Protein 2QNL (pdb70)

Radius of gyration: 16.72 Å; Cα contacts (8 Å, |Δi|>4): 164; chains: 1; bounding box: 54×34×33 Å

Nearest PDB structures (foldseek):
  2qnl-assembly1_A-2  TM=1.006E+00  e=3.192E-22  Cytophaga hutchinsonii ATCC 33406
  8f5v-assembly1_B  TM=6.541E-01  e=8.664E-04  Mycobacterium tuberculosis
  8fx9-assembly1_A-2  TM=6.198E-01  e=3.910E-03  Mycobacterium tuberculosis
  3cex-assembly1_A  TM=6.218E-01  e=7.144E-03  Enterococcus faecalis V583
  6qki-assembly1_C  TM=6.382E-01  e=3.390E-02  Chloracidobacterium thermophilum B

Foldseek 3Di:
DLVVLVVVLVVLVVLLVVLLVLLLVLLVPADLVLQQDALDVPHAGNLLVLLQLLQLLLPCQQLPNDHRPCPVSCVQRPVDDRVRPDDDDDSVVSSVSSVVSVVSVVVSSVPDRSVSQQAATPPDDPVVCVVPSVNGNSVVSNVSSVCCVVSVSSVSSPD

Structure (mmCIF, N/CA/C/O backbone):
data_2QNL
#
_entry.id   2QNL
#
_cell.length_a   64.800
_cell.length_b   64.800
_cell.length_c   148.870
_cell.angle_alpha   90.000
_cell.angle_beta   90.000
_cell.angle_gamma   120.000
#
_symmetry.space_group_name_H-M   'P 61 2 2'
#
loop_
_entity.id
_entity.type
_entity.pdbx_description
1 polymer 'Uncharacterized protein'
2 non-polymer 'CHLORIDE ION'
3 non-polymer 'SULFATE ION'
4 non-polymer GLYCEROL
5 water water
#
loop_
_atom_site.group_PDB
_atom_site.id
_atom_site.type_symbol
_atom_site.label_atom_id
_atom_site.label_alt_id
_atom_site.label_comp_id
_atom_site.label_asym_id
_atom_site.label_entity_id
_atom_site.label_seq_id
_atom_site.pdbx_PDB_ins_code
_atom_site.Cartn_x
_atom_site.Cartn_y
_atom_site.Cartn_z
_atom_site.occupancy
_atom_site.B_iso_or_equiv
_atom_site.auth_seq_id
_atom_site.auth_comp_id
_atom_site.auth_asym_id
_atom_site.auth_atom_id
_atom_site.pdbx_PDB_model_num
ATOM 1 N N . GLY A 1 1 ? 49.899 27.197 5.434 1.00 30.08 0 GLY A N 1
ATOM 2 C CA . GLY A 1 1 ? 50.103 26.828 6.855 1.00 30.36 0 GLY A CA 1
ATOM 3 C C . GLY A 1 1 ? 48.862 27.000 7.706 1.00 29.69 0 GLY A C 1
ATOM 4 O O . GLY A 1 1 ? 47.846 26.388 7.486 1.00 28.69 0 GLY A O 1
ATOM 13 N N . HIS A 1 3 ? 46.660 29.605 8.366 1.00 25.13 2 HIS A N 1
ATOM 14 C CA . HIS A 1 3 ? 45.538 30.273 7.753 1.00 26.29 2 HIS A CA 1
ATOM 15 C C . HIS A 1 3 ? 44.849 29.298 6.794 1.00 21.29 2 HIS A C 1
ATOM 16 O O . HIS A 1 3 ? 43.624 29.165 6.750 1.00 19.95 2 HIS A O 1
ATOM 23 N N . THR A 1 4 ? 45.668 28.585 6.037 1.00 18.15 3 THR A N 1
ATOM 24 C CA . THR A 1 4 ? 45.182 27.552 5.152 1.00 14.85 3 THR A CA 1
ATOM 25 C C . THR A 1 4 ? 44.502 26.423 5.942 1.00 15.15 3 THR A C 1
ATOM 26 O O . THR A 1 4 ? 43.418 25.954 5.562 1.00 14.30 3 THR A O 1
ATOM 30 N N . GLN A 1 5 ? 45.077 26.023 7.081 1.00 18.82 4 GLN A N 1
ATOM 31 C CA . GLN A 1 5 ? 44.497 24.929 7.870 1.00 16.23 4 GLN A CA 1
ATOM 32 C C . GLN A 1 5 ? 43.114 25.313 8.446 1.00 16.12 4 GLN A C 1
ATOM 33 O O . GLN A 1 5 ? 42.196 24.532 8.434 1.00 16.63 4 GLN A O 1
ATOM 39 N N . GLU A 1 6 ? 43.004 26.549 8.877 1.00 18.66 5 GLU A N 1
ATOM 40 C CA . GLU A 1 6 ? 41.781 27.075 9.397 1.00 19.43 5 GLU A CA 1
ATOM 41 C C . GLU A 1 6 ? 40.687 27.001 8.294 1.00 15.36 5 GLU A C 1
ATOM 42 O O . GLU A 1 6 ? 39.539 26.571 8.539 1.00 17.16 5 GLU A O 1
ATOM 48 N N . ALA A 1 7 ? 41.045 27.379 7.051 1.00 15.04 6 ALA A N 1
ATOM 49 C CA . ALA A 1 7 ? 40.163 27.327 5.884 1.00 12.77 6 ALA A CA 1
ATOM 50 C C . ALA A 1 7 ? 39.745 25.861 5.586 1.00 11.49 6 ALA A C 1
ATOM 51 O O . ALA A 1 7 ? 38.557 25.603 5.221 1.00 12.13 6 ALA A O 1
ATOM 53 N N . LEU A 1 8 ? 40.634 24.901 5.738 1.00 12.88 7 LEU A N 1
ATOM 54 C CA . LEU A 1 8 ? 40.322 23.497 5.509 1.00 12.47 7 LEU A CA 1
ATOM 55 C C . LEU A 1 8 ? 39.337 22.944 6.539 1.00 12.59 7 LEU A C 1
ATOM 56 O O . LEU A 1 8 ? 38.502 22.105 6.214 1.00 14.29 7 LEU A O 1
ATOM 61 N N A PHE A 1 9 ? 39.409 23.364 7.790 0.50 14.69 8 PHE A N 1
ATOM 62 N N B PHE A 1 9 ? 39.482 23.483 7.772 0.50 12.99 8 PHE A N 1
ATOM 63 C CA A PHE A 1 9 ? 38.450 22.788 8.741 0.50 14.84 8 PHE A CA 1
ATOM 64 C CA B PHE A 1 9 ? 38.602 23.151 8.916 0.50 13.37 8 PHE A CA 1
ATOM 65 C C A PHE A 1 9 ? 37.071 23.460 8.616 0.50 11.19 8 PHE A C 1
ATOM 66 C C B PHE A 1 9 ? 37.163 23.464 8.543 0.50 10.46 8 PHE A C 1
ATOM 67 O O A PHE A 1 9 ? 36.055 22.807 8.869 0.50 12.26 8 PHE A O 1
ATOM 68 O O B PHE A 1 9 ? 36.244 22.600 8.499 0.50 10.60 8 PHE A O 1
ATOM 83 N N . VAL A 1 10 ? 37.035 24.727 8.201 1.00 12.35 9 VAL A N 1
ATOM 84 C CA . VAL A 1 10 ? 35.750 25.354 7.836 1.00 11.31 9 VAL A CA 1
ATOM 85 C C . VAL A 1 10 ? 35.138 24.582 6.641 1.00 11.20 9 VAL A C 1
ATOM 86 O O . VAL A 1 10 ? 33.954 24.241 6.666 1.00 12.04 9 VAL A O 1
ATOM 90 N N A ARG A 1 11 ? 35.959 24.234 5.654 0.50 9.98 10 ARG A N 1
ATOM 91 N N B ARG A 1 11 ? 35.985 24.250 5.667 0.50 11.16 10 ARG A N 1
ATOM 92 C CA A ARG A 1 11 ? 35.466 23.468 4.515 0.50 10.30 10 ARG A CA 1
ATOM 93 C CA B ARG A 1 11 ? 35.570 23.514 4.474 0.50 11.74 10 ARG A CA 1
ATOM 94 C C A ARG A 1 11 ? 34.844 22.166 4.990 0.50 8.83 10 ARG A C 1
ATOM 95 C C B ARG A 1 11 ? 34.956 22.162 4.860 0.50 11.81 10 ARG A C 1
ATOM 96 O O A ARG A 1 11 ? 33.756 21.785 4.592 0.50 10.52 10 ARG A O 1
ATOM 97 O O B ARG A 1 11 ? 33.939 21.788 4.274 0.50 12.62 10 ARG A O 1
ATOM 112 N N . LEU A 1 12 ? 35.584 21.441 5.806 1.00 12.38 11 LEU A N 1
ATOM 113 C CA . LEU A 1 12 ? 35.035 20.171 6.303 1.00 14.90 11 LEU A CA 1
ATOM 114 C C . LEU A 1 12 ? 33.667 20.337 6.973 1.00 13.53 11 LEU A C 1
ATOM 115 O O . LEU A 1 12 ? 32.717 19.578 6.689 1.00 14.78 11 LEU A O 1
ATOM 120 N N . ALA A 1 13 ? 33.548 21.345 7.843 1.00 11.38 12 ALA A N 1
ATOM 121 C CA . ALA A 1 13 ? 32.310 21.545 8.605 1.00 11.21 12 ALA A CA 1
ATOM 122 C C . ALA A 1 13 ? 31.193 21.991 7.672 1.00 9.75 12 ALA A C 1
ATOM 123 O O . ALA A 1 13 ? 30.057 21.499 7.747 1.00 10.31 12 ALA A O 1
ATOM 125 N N . LEU A 1 14 ? 31.507 22.911 6.752 1.00 9.82 13 LEU A N 1
ATOM 126 C CA . LEU A 1 14 ? 30.504 23.390 5.811 1.00 10.13 13 LEU A CA 1
ATOM 127 C C . LEU A 1 14 ? 30.094 22.317 4.813 1.00 9.37 13 LEU A C 1
ATOM 128 O O . LEU A 1 14 ? 28.944 22.216 4.449 1.00 10.79 13 LEU A O 1
ATOM 133 N N . ASP A 1 15 ? 31.050 21.504 4.365 1.00 9.62 14 ASP A N 1
ATOM 134 C CA . ASP A 1 15 ? 30.722 20.410 3.435 1.00 9.88 14 ASP A CA 1
ATOM 135 C C . ASP A 1 15 ? 29.690 19.465 4.117 1.00 10.50 14 ASP A C 1
ATOM 136 O O . ASP A 1 15 ? 28.745 19.009 3.458 1.00 10.71 14 ASP A O 1
ATOM 141 N N . ALA A 1 16 ? 29.863 19.174 5.406 1.00 9.14 15 ALA A N 1
ATOM 142 C CA . ALA A 1 16 ? 28.905 18.273 6.113 1.00 10.28 15 ALA A CA 1
ATOM 143 C C . ALA A 1 16 ? 27.531 18.922 6.206 1.00 8.62 15 ALA A C 1
ATOM 144 O O . ALA A 1 16 ? 26.473 18.280 5.992 1.00 10.71 15 ALA A O 1
ATOM 146 N N . TRP A 1 17 ? 27.492 20.234 6.526 1.00 8.78 16 TRP A N 1
ATOM 147 C CA . TRP A 1 17 ? 26.221 20.990 6.556 1.00 8.54 16 TRP A CA 1
ATOM 148 C C . TRP A 1 17 ? 25.557 20.905 5.212 1.00 8.00 16 TRP A C 1
ATOM 149 O O . TRP A 1 17 ? 24.367 20.692 5.093 1.00 9.18 16 TRP A O 1
ATOM 160 N N . ASN A 1 18 ? 26.324 21.158 4.157 1.00 9.03 17 ASN A N 1
ATOM 161 C CA . ASN A 1 18 ? 25.788 21.180 2.801 1.00 9.77 17 ASN A CA 1
ATOM 162 C C . ASN A 1 18 ? 25.292 19.796 2.351 1.00 9.17 17 ASN A C 1
ATOM 163 O O . ASN A 1 18 ? 24.293 19.711 1.678 1.00 10.34 17 ASN A O 1
ATOM 168 N N . THR A 1 19 ? 25.978 18.745 2.774 1.00 9.60 18 THR A N 1
ATOM 169 C CA . THR A 1 19 ? 25.586 17.373 2.424 1.00 10.48 18 THR A CA 1
ATOM 170 C C . THR A 1 19 ? 24.250 17.051 3.091 1.00 9.05 18 THR A C 1
ATOM 171 O O . THR A 1 19 ? 23.321 16.528 2.446 1.00 9.90 18 THR A O 1
ATOM 175 N N . GLN A 1 20 ? 24.136 17.370 4.382 1.00 9.43 19 GLN A N 1
ATOM 176 C CA . GLN A 1 20 ? 22.879 17.089 5.068 1.00 9.04 19 GLN A CA 1
ATOM 177 C C . GLN A 1 20 ? 21.740 17.939 4.531 1.00 9.42 19 GLN A C 1
ATOM 178 O O . GLN A 1 20 ? 20.614 17.483 4.388 1.00 9.22 19 GLN A O 1
ATOM 184 N N . SER A 1 21 ? 22.061 19.195 4.217 1.00 9.56 20 SER A N 1
ATOM 185 C CA . SER A 1 21 ? 21.084 20.132 3.677 1.00 8.59 20 SER A CA 1
ATOM 186 C C . SER A 1 21 ? 20.576 19.658 2.325 1.00 8.14 20 SER A C 1
ATOM 187 O O . SER A 1 21 ? 19.380 19.699 2.052 1.00 10.74 20 SER A O 1
ATOM 190 N N . SER A 1 22 ? 21.483 19.173 1.470 1.00 9.45 21 SER A N 1
ATOM 191 C CA . SER A 1 22 ? 21.108 18.665 0.169 1.00 10.17 21 SER A CA 1
ATOM 192 C C . SER A 1 22 ? 20.169 17.486 0.304 1.00 9.47 21 SER A C 1
ATOM 193 O O . SER A 1 22 ? 19.148 17.375 -0.356 1.00 9.76 21 SER A O 1
ATOM 196 N N . ARG A 1 23 ? 20.551 16.554 1.163 1.00 9.09 22 ARG A N 1
ATOM 197 C CA . ARG A 1 23 ? 19.740 15.356 1.38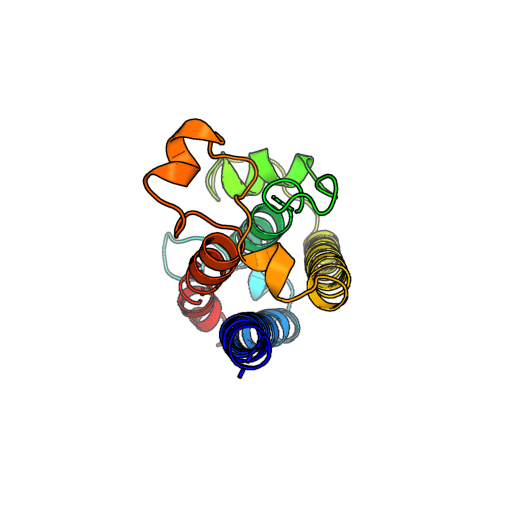1 1.00 9.77 22 ARG A CA 1
ATOM 198 C C . ARG A 1 23 ? 18.353 15.709 1.944 1.00 8.51 22 ARG A C 1
ATOM 199 O O . ARG A 1 23 ? 17.324 15.163 1.529 1.00 9.13 22 ARG A O 1
ATOM 207 N N . THR A 1 24 ? 18.321 16.639 2.901 1.00 8.77 23 THR A N 1
ATOM 208 C CA . THR A 1 24 ? 17.076 17.053 3.472 1.00 8.92 23 THR A CA 1
ATOM 209 C C . THR A 1 24 ? 16.159 17.761 2.422 1.00 7.85 23 THR A C 1
ATOM 210 O O . THR A 1 24 ? 14.978 17.417 2.250 1.00 9.60 23 THR A O 1
ATOM 214 N N . ASP A 1 25 ? 16.747 18.724 1.706 1.00 9.99 24 ASP A N 1
ATOM 215 C CA . ASP A 1 25 ? 16.037 19.472 0.702 1.00 9.69 24 ASP A CA 1
ATOM 216 C C . ASP A 1 25 ? 15.474 18.539 -0.411 1.00 10.08 24 ASP A C 1
ATOM 217 O O . ASP A 1 25 ? 14.314 18.669 -0.794 1.00 11.49 24 ASP A O 1
ATOM 222 N N . LYS A 1 26 ? 16.300 17.579 -0.863 1.00 9.81 25 LYS A N 1
ATOM 223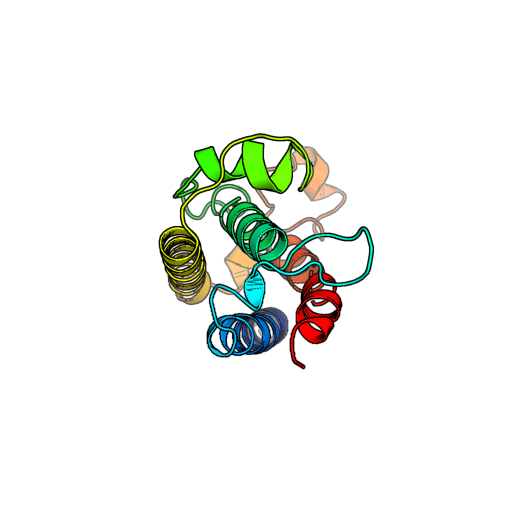 C CA . LYS A 1 26 ? 15.872 16.727 -1.916 1.00 10.60 25 LYS A CA 1
ATOM 224 C C . LYS A 1 26 ? 14.766 15.790 -1.450 1.00 10.87 25 LYS A C 1
ATOM 225 O O . LYS A 1 26 ? 13.844 15.495 -2.181 1.00 11.41 25 LYS A O 1
ATOM 231 N N A LEU A 1 27 ? 14.870 15.328 -0.203 0.50 9.57 26 LEU A N 1
ATOM 232 N N B LEU A 1 27 ? 14.842 15.310 -0.205 0.50 8.90 26 LEU A N 1
ATOM 233 C CA A LEU A 1 27 ? 13.852 14.474 0.375 0.50 9.05 26 LEU A CA 1
ATOM 234 C CA B LEU A 1 27 ? 13.787 14.450 0.325 0.50 8.81 26 LEU A CA 1
ATOM 235 C C A LEU A 1 27 ? 12.524 15.233 0.430 0.50 10.23 26 LEU A C 1
ATOM 236 C C B LEU A 1 27 ? 12.479 15.231 0.439 0.50 10.11 26 LEU A C 1
ATOM 237 O O A LEU A 1 27 ? 11.516 14.737 -0.062 0.50 10.88 26 LEU A O 1
ATOM 238 O O B LEU A 1 27 ? 11.425 14.735 0.042 0.50 10.86 26 LEU A O 1
ATOM 247 N N . ILE A 1 28 ? 12.539 16.445 0.999 1.00 9.81 27 ILE A N 1
ATOM 248 C CA . ILE A 1 28 ? 11.341 17.266 1.117 1.00 9.80 27 ILE A CA 1
ATOM 249 C C . ILE A 1 28 ? 10.729 17.519 -0.271 1.00 8.78 27 ILE A C 1
ATOM 250 O O . ILE A 1 28 ? 9.520 17.345 -0.486 1.00 11.07 27 ILE A O 1
ATOM 255 N N . GLN A 1 29 ? 11.579 17.876 -1.230 1.00 10.55 28 GLN A N 1
ATOM 256 C CA . GLN A 1 29 ? 11.074 18.135 -2.594 1.00 10.88 28 GLN A CA 1
ATOM 257 C C . GLN A 1 29 ? 10.415 16.913 -3.208 1.00 12.71 28 GLN A C 1
ATOM 258 O O . GLN A 1 29 ? 9.537 17.075 -4.072 1.00 12.62 28 GLN A O 1
ATOM 264 N N . SER A 1 30 ? 10.852 15.719 -2.831 1.00 10.98 29 SER A N 1
ATOM 265 C CA . SER A 1 30 ? 10.362 14.487 -3.394 1.00 12.36 29 SER A CA 1
ATOM 266 C C . SER A 1 30 ? 9.018 14.053 -2.860 1.00 13.33 29 SER A C 1
ATOM 267 O O . SER A 1 30 ? 8.397 13.120 -3.406 1.00 14.43 29 SER A O 1
ATOM 270 N N . LEU A 1 31 ? 8.571 14.638 -1.753 1.00 10.76 30 LEU A N 1
ATOM 271 C CA . LEU A 1 31 ? 7.345 14.232 -1.102 1.00 10.12 30 LEU A CA 1
ATOM 272 C C . LEU A 1 31 ? 6.188 15.147 -1.482 1.00 11.46 30 LEU A C 1
ATOM 273 O O . LEU A 1 31 ? 6.338 16.369 -1.497 1.00 11.85 30 LEU A O 1
ATOM 278 N N . SER A 1 32 ? 5.029 14.582 -1.761 1.00 11.98 31 SER A N 1
ATOM 279 C CA . SER A 1 32 ? 3.819 15.390 -1.943 1.00 11.15 31 SER A CA 1
ATOM 280 C C . SER A 1 32 ? 3.402 15.979 -0.610 1.00 11.71 31 SER A C 1
ATOM 281 O O . SER A 1 32 ? 3.887 15.569 0.439 1.00 12.01 31 SER A O 1
ATOM 284 N N . ASN A 1 33 ? 2.516 16.978 -0.627 1.00 10.44 32 ASN A N 1
ATOM 285 C CA . ASN A 1 33 ? 2.007 17.532 0.615 1.00 10.58 32 ASN A CA 1
ATOM 286 C C . ASN A 1 33 ? 1.308 16.496 1.480 1.00 11.40 32 ASN A C 1
ATOM 287 O O . ASN A 1 33 ? 1.452 16.472 2.698 1.00 13.47 32 ASN A O 1
ATOM 292 N N . GLU A 1 34 ? 0.508 15.641 0.838 1.00 13.14 33 GLU A N 1
ATOM 293 C CA A GLU A 1 34 ? -0.179 14.561 1.541 0.50 12.97 33 GLU A CA 1
ATOM 294 C CA B GLU A 1 34 ? -0.175 14.559 1.552 0.50 13.50 33 GLU A CA 1
ATOM 295 C C . GLU A 1 34 ? 0.841 13.624 2.210 1.00 12.51 33 GLU A C 1
ATOM 296 O O . GLU A 1 34 ? 0.659 13.219 3.351 1.00 13.78 33 GLU A O 1
ATOM 301 N N . ALA A 1 35 ? 1.923 13.299 1.477 1.00 11.51 34 ALA A N 1
ATOM 302 C CA . ALA A 1 35 ? 2.963 12.387 2.015 1.00 10.65 34 ALA A CA 1
ATOM 303 C C . ALA A 1 35 ? 3.757 13.020 3.158 1.00 12.18 34 ALA A C 1
ATOM 304 O O . ALA A 1 35 ? 4.125 12.319 4.101 1.00 13.77 34 ALA A O 1
ATOM 306 N N . LEU A 1 36 ? 3.991 14.322 3.079 1.00 10.77 35 LEU A N 1
ATOM 307 C CA . LEU A 1 36 ? 4.687 15.033 4.134 1.00 10.49 35 LEU A CA 1
ATOM 308 C C . LEU A 1 36 ? 3.877 15.133 5.391 1.00 11.66 35 LEU A C 1
ATOM 309 O O . LEU A 1 36 ? 4.436 15.169 6.488 1.00 12.16 35 LEU A O 1
ATOM 314 N N . ALA A 1 37 ? 2.528 15.183 5.284 1.00 11.21 36 ALA A N 1
ATOM 315 C CA . ALA A 1 37 ? 1.663 15.367 6.428 1.00 10.55 36 ALA A CA 1
ATOM 316 C C . ALA A 1 37 ? 1.512 14.169 7.359 1.00 12.49 36 ALA A C 1
A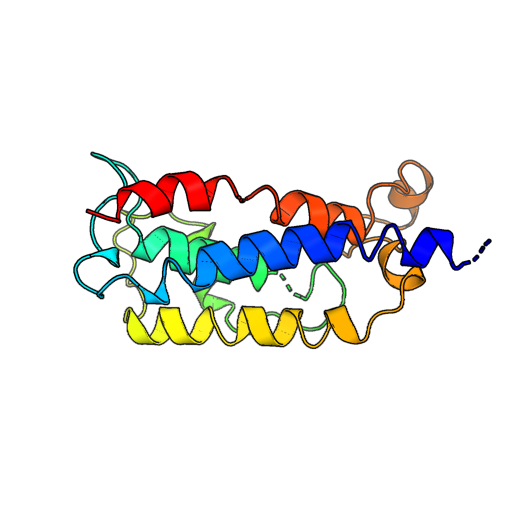TOM 317 O O . ALA A 1 37 ? 1.053 14.308 8.504 1.00 13.75 36 ALA A O 1
ATOM 319 N N . VAL A 1 38 ? 1.874 13.007 6.831 1.00 12.10 37 VAL A N 1
ATOM 320 C CA . VAL A 1 38 ? 1.817 11.733 7.548 1.00 12.64 37 VAL A CA 1
ATOM 321 C C . VAL A 1 38 ? 2.816 11.740 8.707 1.00 12.88 37 VAL A C 1
ATOM 322 O O . VAL A 1 38 ? 3.874 12.396 8.657 1.00 12.76 37 VAL A O 1
ATOM 326 N N . GLU A 1 39 ? 2.456 11.051 9.766 1.00 11.97 38 GLU A N 1
ATOM 327 C CA . GLU A 1 39 ? 3.396 10.820 10.862 1.00 11.87 38 GLU A CA 1
ATOM 328 C C . GLU A 1 39 ? 4.616 10.025 10.356 1.00 12.32 38 GLU A C 1
ATOM 329 O O . GLU A 1 39 ? 4.477 9.056 9.560 1.00 12.43 38 GLU A O 1
ATOM 335 N N . THR A 1 40 ? 5.810 10.395 10.801 1.00 11.86 39 THR A N 1
ATOM 336 C CA . THR A 1 40 ? 7.031 9.678 10.383 1.00 10.83 39 THR A CA 1
ATOM 337 C C . THR A 1 40 ? 7.004 8.230 10.876 1.00 11.46 39 THR A C 1
ATOM 338 O O . THR A 1 40 ? 7.588 7.348 10.256 1.00 13.42 39 THR A O 1
ATOM 342 N N . ALA A 1 41 ? 6.304 7.992 12.001 1.00 10.59 40 ALA A N 1
ATOM 343 C CA . ALA A 1 41 ? 6.099 6.669 12.554 1.00 10.70 40 ALA A CA 1
ATOM 344 C C . ALA A 1 41 ? 4.896 6.816 13.499 1.00 10.94 40 ALA A C 1
ATOM 345 O O . ALA A 1 41 ? 4.536 7.936 13.896 1.00 10.64 40 ALA A O 1
ATOM 347 N N . PRO A 1 42 ? 4.242 5.707 13.834 1.00 13.82 41 PRO A N 1
ATOM 348 C CA . PRO A 1 42 ? 3.059 5.809 14.692 1.00 14.34 41 PRO A CA 1
ATOM 349 C C . PRO A 1 42 ? 3.269 6.586 15.996 1.00 11.97 41 PRO A C 1
ATOM 350 O O . PRO A 1 42 ? 4.173 6.311 16.776 1.00 13.43 41 PRO A O 1
ATOM 354 N N . GLY A 1 43 ? 2.472 7.636 16.144 1.00 11.59 42 GLY A N 1
ATOM 355 C CA . GLY A 1 43 ? 2.510 8.515 17.301 1.00 12.00 42 GLY A CA 1
ATOM 356 C C . GLY A 1 43 ? 3.620 9.542 17.317 1.00 13.92 42 GLY A C 1
ATOM 357 O O . GLY A 1 43 ? 3.837 10.221 18.317 1.00 17.42 42 GLY A O 1
ATOM 358 N N . ARG A 1 44 ? 4.370 9.587 16.225 1.00 11.73 43 ARG A N 1
ATOM 359 C CA . ARG A 1 44 ? 5.522 10.460 16.149 1.00 11.26 43 ARG A CA 1
ATOM 360 C C . ARG A 1 44 ? 5.274 11.683 15.255 1.00 10.22 43 ARG A C 1
ATOM 361 O O . ARG A 1 44 ? 4.250 11.795 14.601 1.00 12.23 43 ARG A O 1
ATOM 369 N N . ASN A 1 45 ? 6.221 12.606 15.239 1.00 9.90 44 ASN A N 1
ATOM 370 C CA . ASN A 1 45 ? 6.060 13.845 14.496 1.00 10.69 44 ASN A CA 1
ATOM 371 C C . ASN A 1 45 ? 5.782 13.624 13.003 1.00 11.02 44 ASN A C 1
ATOM 372 O O . ASN A 1 45 ? 6.339 12.727 12.332 1.00 10.34 44 ASN A O 1
ATOM 377 N N . SER A 1 46 ? 4.922 14.471 12.446 1.00 11.71 45 SER A N 1
ATOM 378 C CA . SER A 1 46 ? 4.697 14.496 11.012 1.00 10.82 45 SER A CA 1
ATOM 379 C C . SER A 1 46 ? 5.882 15.120 10.283 1.00 9.40 45 SER A C 1
ATOM 380 O O . SER A 1 46 ? 6.722 15.808 10.872 1.00 10.76 45 SER A O 1
ATOM 383 N N . GLY A 1 47 ? 5.967 14.824 8.995 1.00 10.36 46 GLY A N 1
ATOM 384 C CA . GLY A 1 47 ? 6.949 15.485 8.125 1.00 10.99 46 GLY A CA 1
ATOM 385 C C . GLY A 1 47 ? 6.751 16.999 8.153 1.00 11.06 46 GLY A C 1
ATOM 386 O O . GLY A 1 47 ? 7.717 17.757 8.168 1.00 11.89 46 GLY A O 1
ATOM 387 N N . THR A 1 48 ? 5.486 17.446 8.124 1.00 10.34 47 THR A N 1
ATOM 388 C CA . THR A 1 48 ? 5.207 18.883 8.177 1.00 11.14 47 THR A CA 1
ATOM 389 C C . THR A 1 48 ? 5.842 19.526 9.393 1.00 10.49 47 THR A C 1
ATOM 390 O O . THR A 1 48 ? 6.498 20.596 9.307 1.00 10.48 47 THR A O 1
ATOM 394 N N . TYR A 1 49 ? 5.668 18.906 10.552 1.00 9.31 48 TYR A N 1
ATOM 395 C CA . TYR A 1 49 ? 6.217 19.429 11.782 1.00 8.65 48 TYR A CA 1
ATOM 396 C C . TYR A 1 49 ? 7.737 19.458 11.720 1.00 9.53 48 TYR A C 1
ATOM 397 O O . TYR A 1 49 ? 8.355 20.453 12.121 1.00 10.25 48 TYR A O 1
ATOM 406 N N . LEU A 1 50 ? 8.351 18.365 11.255 1.00 9.10 49 LEU A N 1
ATOM 407 C CA . LEU A 1 50 ? 9.802 18.369 11.168 1.00 9.48 49 LEU A CA 1
ATOM 408 C C . LEU A 1 50 ? 10.327 19.418 10.189 1.00 8.73 49 LEU A C 1
ATOM 409 O O . LEU A 1 50 ? 11.379 20.019 10.425 1.00 10.33 49 LEU A O 1
ATOM 414 N N . LEU A 1 51 ? 9.647 19.624 9.079 1.00 9.80 50 LEU A N 1
ATOM 415 C CA . LEU A 1 51 ? 10.037 20.680 8.153 1.00 10.12 50 LEU A CA 1
ATOM 416 C C . LEU A 1 51 ? 10.037 22.049 8.858 1.00 12.32 50 LEU A C 1
ATOM 417 O O . LEU A 1 51 ? 10.997 22.823 8.757 1.00 10.00 50 LEU A O 1
ATOM 422 N N . GLY A 1 52 ? 8.937 22.351 9.549 1.00 10.93 51 GLY A N 1
ATOM 423 C CA . GLY A 1 52 ? 8.820 23.624 10.266 1.00 9.26 51 GLY A CA 1
ATOM 424 C C . GLY A 1 52 ? 9.860 23.737 11.359 1.00 8.97 51 GLY A C 1
ATOM 425 O O . GLY A 1 52 ? 10.433 24.805 11.595 1.00 9.53 51 GLY A O 1
ATOM 426 N N . HIS A 1 53 ? 10.076 22.641 12.085 1.00 10.00 52 HIS A N 1
ATOM 427 C CA . HIS A 1 53 ? 11.085 22.573 13.147 1.00 9.58 52 HIS A CA 1
ATOM 428 C C . HIS A 1 53 ? 12.503 22.868 12.609 1.00 9.38 52 HIS A C 1
ATOM 429 O O . HIS A 1 53 ? 13.190 23.732 13.154 1.00 9.43 52 HIS A O 1
ATOM 436 N N . LEU A 1 54 ? 12.901 22.154 11.578 1.00 9.69 53 LEU A N 1
ATOM 437 C CA . LEU A 1 54 ? 14.230 22.387 10.957 1.00 8.92 53 LEU A CA 1
ATOM 438 C C . LEU A 1 54 ? 14.330 23.838 10.457 1.00 9.61 53 LEU A C 1
ATOM 439 O O . LEU A 1 54 ? 15.345 24.511 10.651 1.00 9.74 53 LEU A O 1
ATOM 444 N N . THR A 1 55 ? 13.249 24.345 9.854 1.00 9.12 54 THR A N 1
ATOM 445 C CA . THR A 1 55 ? 13.277 25.697 9.342 1.00 8.61 54 THR A CA 1
ATOM 446 C C . THR A 1 55 ? 13.490 26.709 10.470 1.00 7.81 54 THR A C 1
ATOM 447 O O . THR A 1 55 ? 14.349 27.582 10.393 1.00 9.21 54 THR A O 1
ATOM 451 N N . ALA A 1 56 ? 12.695 26.569 11.549 1.00 8.31 55 ALA A N 1
ATOM 452 C CA . ALA A 1 56 ? 12.789 27.466 12.685 1.00 10.19 55 ALA A CA 1
ATOM 453 C C . ALA A 1 56 ? 14.166 27.389 13.378 1.00 9.01 55 ALA A C 1
ATOM 454 O O . ALA A 1 56 ? 14.762 28.404 13.794 1.00 9.61 55 ALA A O 1
ATOM 456 N N . VAL A 1 57 ? 14.681 26.171 13.539 1.00 8.05 56 VAL A N 1
ATOM 457 C CA . VAL A 1 57 ? 15.966 25.972 14.201 1.00 8.89 56 VAL A CA 1
ATOM 458 C C . VAL A 1 57 ? 17.074 26.637 13.331 1.00 8.02 56 VAL A C 1
ATOM 459 O O . VAL A 1 57 ? 17.997 27.323 13.848 1.00 9.08 56 VAL A O 1
ATOM 463 N N . HIS A 1 58 ? 17.004 26.439 12.014 1.00 8.51 57 HIS A N 1
ATOM 464 C CA . HIS A 1 58 ? 18.025 27.031 11.129 1.00 7.52 57 HIS A CA 1
ATOM 465 C C . HIS A 1 58 ? 17.891 28.537 11.105 1.00 9.91 57 HIS A C 1
ATOM 466 O O . HIS A 1 58 ? 18.876 29.265 11.128 1.00 9.91 57 HIS A O 1
ATOM 473 N N . ASP A 1 59 ? 16.666 29.031 11.087 1.00 9.00 58 ASP A N 1
ATOM 474 C CA . ASP A 1 59 ? 16.451 30.492 11.089 1.00 9.82 58 ASP A CA 1
ATOM 475 C C . ASP A 1 59 ? 17.088 31.112 12.368 1.00 9.93 58 ASP A C 1
ATOM 476 O O . ASP A 1 59 ? 17.718 32.160 12.300 1.00 10.67 58 ASP A O 1
ATOM 481 N N . ALA A 1 60 ? 16.934 30.430 13.507 1.00 8.54 59 ALA A N 1
ATOM 482 C CA . ALA A 1 60 ? 17.502 30.882 14.746 1.00 9.61 59 ALA A CA 1
ATOM 483 C C . ALA A 1 60 ? 19.043 30.941 14.726 1.00 9.29 59 ALA A C 1
ATOM 484 O O . ALA A 1 60 ? 19.638 31.616 15.577 1.00 11.23 59 ALA A O 1
ATOM 494 N N . LEU A 1 62 ? 20.729 32.430 12.468 1.00 10.55 61 LEU A N 1
ATOM 495 C CA . LEU A 1 62 ? 21.128 33.731 11.956 1.00 9.05 61 LEU A CA 1
ATOM 496 C C . LEU A 1 62 ? 21.587 34.671 13.091 1.00 10.29 61 LEU A C 1
ATOM 497 O O . LEU A 1 62 ? 22.746 35.099 13.072 1.00 10.65 61 LEU A O 1
ATOM 502 N N . PRO A 1 63 ? 20.730 34.959 14.067 1.00 10.45 62 PRO A N 1
ATOM 503 C CA . PRO A 1 63 ? 21.202 35.842 15.124 1.00 11.28 62 PRO A CA 1
ATOM 504 C C . PRO A 1 63 ? 22.288 35.192 16.010 1.00 11.07 62 PRO A C 1
ATOM 505 O O . PRO A 1 63 ? 23.159 35.889 16.530 1.00 11.27 62 PRO A O 1
ATOM 509 N N . LEU A 1 64 ? 22.202 33.871 16.219 1.00 11.01 63 LEU A N 1
ATOM 510 C CA . LEU A 1 64 ? 23.190 33.179 17.062 1.00 12.56 63 LEU A CA 1
ATOM 511 C C . LEU A 1 64 ? 24.614 33.316 16.507 1.00 10.74 63 LEU A C 1
ATOM 512 O O . LEU A 1 64 ? 25.592 33.405 17.241 1.00 13.34 63 LEU A O 1
ATOM 517 N N . LEU A 1 65 ? 24.703 33.334 15.184 1.00 9.60 64 LEU A N 1
ATOM 518 C CA . LEU A 1 65 ? 25.989 33.464 14.491 1.00 11.45 64 LEU A CA 1
ATOM 519 C C . LEU A 1 65 ? 26.315 34.913 14.071 1.00 10.70 64 LEU A C 1
ATOM 520 O O . LEU A 1 65 ? 27.293 35.156 13.342 1.00 12.89 64 LEU A O 1
ATOM 525 N N A GLU A 1 66 ? 25.516 35.865 14.555 0.50 11.00 65 GLU A N 1
ATOM 526 N N B GLU A 1 66 ? 25.499 35.849 14.560 0.50 11.21 65 GLU A N 1
ATOM 527 C CA A GLU A 1 66 ? 25.681 37.286 14.222 0.50 12.53 65 GLU A CA 1
ATOM 528 C CA B GLU A 1 66 ? 25.643 37.282 14.289 0.50 12.95 65 GLU A CA 1
ATOM 529 C C A GLU A 1 66 ? 25.633 37.528 12.729 0.50 13.71 65 GLU A C 1
ATOM 530 C C B GLU A 1 66 ? 25.534 37.613 12.794 0.50 13.65 65 GLU A C 1
ATOM 531 O O A GLU A 1 66 ? 26.471 38.261 12.164 0.50 13.04 65 GLU A O 1
ATOM 532 O O B GLU A 1 66 ? 26.191 38.537 12.307 0.50 13.23 65 GLU A O 1
ATOM 543 N N . LEU A 1 67 ? 24.656 36.893 12.089 1.00 11.58 66 LEU A N 1
ATOM 544 C CA . LEU A 1 67 ? 24.456 36.988 10.637 1.00 12.06 66 LEU A CA 1
ATOM 545 C C . LEU A 1 67 ? 23.165 37.664 10.248 1.00 13.49 66 LEU A C 1
ATOM 546 O O . LEU A 1 67 ? 22.792 37.633 9.056 1.00 20.26 66 LEU A O 1
ATOM 551 N N . GLY A 1 68 ? 22.489 38.240 11.217 1.00 14.08 67 GLY A N 1
ATOM 552 C CA . GLY A 1 68 ? 21.245 38.992 10.967 1.00 14.55 67 GLY A CA 1
ATOM 553 C C . GLY A 1 68 ? 20.113 38.473 11.803 1.00 15.13 67 GLY A C 1
ATOM 554 O O . GLY A 1 68 ? 20.259 37.515 12.545 1.00 15.55 67 GLY A O 1
ATOM 555 N N . ASP A 1 69 ? 18.969 39.137 11.717 1.00 15.22 68 ASP A N 1
ATOM 556 C CA . ASP A 1 69 ? 17.809 38.686 12.442 1.00 12.48 68 ASP A CA 1
ATOM 557 C C . ASP A 1 69 ? 17.138 37.453 11.808 1.00 12.57 68 ASP A C 1
ATOM 558 O O . ASP A 1 69 ? 17.323 37.143 10.620 1.00 13.27 68 ASP A O 1
ATOM 563 N N A THR A 1 70 ? 16.345 36.733 12.610 0.70 11.98 69 THR A N 1
ATOM 564 N N B THR A 1 70 ? 16.315 36.796 12.603 0.30 11.81 69 THR A N 1
ATOM 565 C CA A THR A 1 70 ? 15.532 35.667 12.054 0.70 11.03 69 THR A CA 1
ATOM 566 C CA B THR A 1 70 ? 15.540 35.662 12.155 0.30 10.57 69 THR A CA 1
ATOM 567 C C A THR A 1 70 ? 14.622 36.218 11.006 0.70 10.50 69 THR A C 1
ATOM 568 C C B THR A 1 70 ? 14.434 36.095 11.155 0.30 10.26 69 THR A C 1
ATOM 569 O O A THR A 1 70 ? 14.207 37.395 11.062 0.70 12.44 69 THR A O 1
ATOM 570 O O B THR A 1 70 ? 13.666 37.045 11.425 0.30 9.23 69 THR A O 1
ATOM 577 N N . LEU A 1 71 ? 14.328 35.417 10.004 1.00 11.01 70 LEU A N 1
ATOM 578 C CA . LEU A 1 71 ? 13.384 35.831 8.951 1.00 11.41 70 LEU A CA 1
ATOM 579 C C . LEU A 1 71 ? 11.917 35.653 9.372 1.00 12.89 70 LEU A C 1
ATOM 580 O O . LEU A 1 71 ? 11.079 36.527 9.095 1.00 13.12 70 LEU A O 1
ATOM 585 N N . TYR A 1 72 ? 11.623 34.541 10.049 1.00 12.06 71 TYR A N 1
ATOM 586 C CA . TYR A 1 72 ? 10.272 34.093 10.328 1.00 11.58 71 TYR A CA 1
ATOM 587 C C . TYR A 1 72 ? 10.090 33.734 11.820 1.00 10.09 71 TYR A C 1
ATOM 588 O O . TYR A 1 72 ? 9.827 32.587 12.137 1.00 10.64 71 TYR A O 1
ATOM 597 N N . PRO A 1 73 ? 10.203 34.725 12.724 1.00 12.45 72 PRO A N 1
ATOM 598 C CA . PRO A 1 73 ? 10.102 34.457 14.159 1.00 13.84 72 PRO A CA 1
ATOM 599 C C . PRO A 1 73 ? 8.825 33.731 14.563 1.00 12.82 72 PRO A C 1
ATOM 600 O O . PRO A 1 73 ? 8.858 32.949 15.513 1.00 13.36 72 PRO A O 1
ATOM 604 N N . GLN A 1 74 ? 7.719 33.906 13.834 1.00 13.09 73 GLN A N 1
ATOM 605 C CA . GLN A 1 74 ? 6.453 33.255 14.223 1.00 14.74 73 GLN A CA 1
ATOM 606 C C . GLN A 1 74 ? 6.487 31.761 14.059 1.00 12.28 73 GLN A C 1
ATOM 607 O O . GLN A 1 74 ? 5.604 31.093 14.548 1.00 12.88 73 GLN A O 1
ATOM 611 N N . LEU A 1 75 ? 7.463 31.197 13.346 1.00 11.27 74 LEU A N 1
ATOM 612 C CA . LEU A 1 75 ? 7.579 29.750 13.308 1.00 10.60 74 LEU A CA 1
ATOM 613 C C . LEU A 1 75 ? 8.015 29.133 14.621 1.00 11.26 74 LEU A C 1
ATOM 614 O O . LEU A 1 75 ? 7.721 27.974 14.878 1.00 14.36 74 LEU A O 1
ATOM 619 N N . ALA A 1 76 ? 8.778 29.872 15.431 1.00 12.38 75 ALA A N 1
ATOM 620 C CA . ALA A 1 76 ? 9.358 29.261 16.656 1.00 11.66 75 ALA A CA 1
ATOM 621 C C . ALA A 1 76 ? 8.326 28.804 17.705 1.00 12.04 75 ALA A C 1
ATOM 622 O O . ALA A 1 76 ? 8.445 27.684 18.233 1.00 12.32 75 ALA A O 1
ATOM 624 N N . PRO A 1 77 ? 7.293 29.615 17.970 1.00 12.21 76 PRO A N 1
ATOM 625 C CA . PRO A 1 77 ? 6.272 29.075 18.892 1.00 12.62 76 PRO A CA 1
ATOM 626 C C . PRO A 1 77 ? 5.589 27.801 18.435 1.00 11.58 76 PRO A C 1
ATOM 627 O O . PRO A 1 77 ? 5.333 26.901 19.242 1.00 13.39 76 PRO A O 1
ATOM 631 N N . VAL A 1 78 ? 5.330 27.678 17.140 1.00 10.06 77 VAL A N 1
ATOM 632 C CA . VAL A 1 78 ? 4.640 26.537 16.578 1.00 11.42 77 VAL A CA 1
ATOM 633 C C . VAL A 1 78 ? 5.520 25.298 16.454 1.00 11.72 77 VAL A C 1
ATOM 634 O O . VAL A 1 78 ? 5.079 24.168 16.700 1.00 12.48 77 VAL A O 1
ATOM 638 N N . PHE A 1 79 ? 6.785 25.502 16.047 1.00 11.45 78 PHE A N 1
ATOM 639 C CA . PHE A 1 79 ? 7.642 24.371 15.676 1.00 12.04 78 PHE A CA 1
ATOM 640 C C . PHE A 1 79 ? 8.843 24.104 16.570 1.00 12.61 78 PHE A C 1
ATOM 641 O O . PHE A 1 79 ? 9.548 23.111 16.336 1.00 11.72 78 PHE A O 1
ATOM 649 N N . ILE A 1 80 ? 9.076 24.961 17.568 1.00 12.04 79 ILE A N 1
ATOM 650 C CA . ILE A 1 80 ? 10.121 24.715 18.561 1.00 11.28 79 ILE A CA 1
ATOM 651 C C . ILE A 1 80 ? 9.501 24.644 19.967 1.00 15.81 79 ILE A C 1
ATOM 652 O O . ILE A 1 80 ? 9.718 23.660 20.689 1.00 17.35 79 ILE A O 1
ATOM 657 N N . GLN A 1 81 ? 8.723 25.644 20.333 1.00 12.66 80 GLN A N 1
ATOM 658 C CA . GLN A 1 81 ? 8.256 25.758 21.711 1.00 14.16 80 GLN A CA 1
ATOM 659 C C . GLN A 1 81 ? 7.065 24.845 22.040 1.00 15.98 80 GLN A C 1
ATOM 660 O O . GLN A 1 81 ? 6.799 24.591 23.222 1.00 18.15 80 GLN A O 1
ATOM 666 N N . ASN A 1 82 ? 6.329 24.400 21.037 1.00 14.79 81 ASN A N 1
ATOM 667 C CA . ASN A 1 82 ? 5.173 23.532 21.231 1.00 14.34 81 ASN A CA 1
ATOM 668 C C . ASN A 1 82 ? 5.328 22.285 20.375 1.00 16.16 81 ASN A C 1
ATOM 669 O O . ASN A 1 82 ? 5.924 22.383 19.308 1.00 15.55 81 ASN A O 1
ATOM 674 N N . PRO A 1 83 ? 4.760 21.146 20.779 1.00 15.65 82 PRO A N 1
ATOM 675 C CA . PRO A 1 83 ? 4.856 19.895 19.999 1.00 13.42 82 PRO A CA 1
ATOM 676 C C . PRO A 1 83 ? 3.919 19.855 18.800 1.00 15.32 82 PRO A C 1
ATOM 677 O O . PRO A 1 83 ? 3.025 20.691 18.640 1.00 14.66 82 PRO A O 1
ATOM 681 N N . ASP A 1 84 ? 4.039 18.804 17.995 1.00 13.90 83 ASP A N 1
ATOM 682 C CA . ASP A 1 84 ? 3.252 18.654 16.793 1.00 16.33 83 ASP A CA 1
ATOM 683 C C . ASP A 1 84 ? 1.735 18.653 17.018 1.00 19.30 83 ASP A C 1
ATOM 684 O O . ASP A 1 84 ? 0.975 19.313 16.280 1.00 19.57 83 ASP A O 1
ATOM 689 N N . LYS A 1 85 ? 1.296 17.921 18.011 1.00 16.17 84 LYS A N 1
ATOM 690 C CA . LYS A 1 85 ? -0.162 17.778 18.191 1.00 19.58 84 LYS A CA 1
ATOM 691 C C . LYS A 1 85 ? -0.718 18.833 19.165 1.00 20.63 84 LYS A C 1
ATOM 692 O O . LYS A 1 85 ? -1.761 18.624 19.793 1.00 22.14 84 LYS A O 1
ATOM 695 N N . SER A 1 86 ? -0.081 19.998 19.208 1.00 17.89 85 SER A N 1
ATOM 696 C CA . SER A 1 86 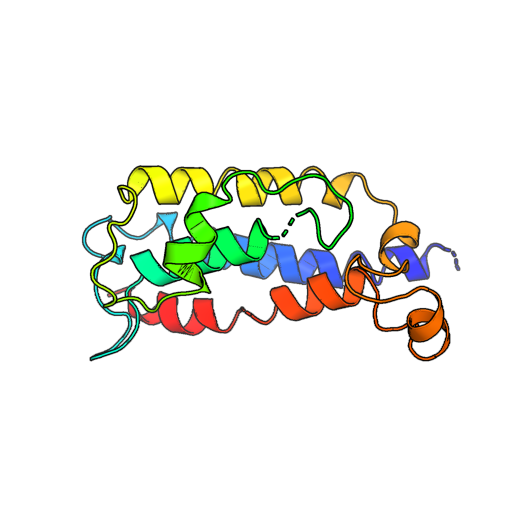? -0.495 21.108 20.075 1.00 17.35 85 SER A CA 1
ATOM 697 C C . SER A 1 86 ? -1.858 21.705 19.767 1.00 15.10 85 SER A C 1
ATOM 698 O O . SER A 1 86 ? -2.439 22.335 20.643 1.00 14.42 85 SER A O 1
ATOM 701 N N . GLY A 1 87 ? -2.364 21.564 18.569 1.00 13.43 86 GLY A N 1
ATOM 702 C CA . GLY A 1 87 ? -3.586 22.248 18.170 1.00 15.15 86 GLY A CA 1
ATOM 703 C C . GLY A 1 87 ? -3.409 23.674 17.671 1.00 11.32 86 GLY A C 1
ATOM 704 O O . GLY A 1 87 ? -4.370 24.318 17.249 1.00 14.13 86 GLY A O 1
ATOM 705 N N . LEU A 1 88 ? -2.156 24.159 17.671 1.00 15.00 87 LEU A N 1
ATOM 706 C CA . LEU A 1 88 ? -1.811 25.481 17.156 1.00 14.89 87 LEU A CA 1
ATOM 707 C C . LEU A 1 88 ? -1.866 25.423 15.628 1.00 14.55 87 LEU A C 1
ATOM 708 O O . LEU A 1 88 ? -1.404 24.444 15.006 1.00 17.56 87 LEU A O 1
ATOM 713 N N . GLU A 1 89 ? -2.365 26.489 15.035 1.00 15.81 88 GLU A N 1
ATOM 714 C CA . GLU A 1 89 ? -2.446 26.544 13.588 1.00 17.42 88 GLU A CA 1
ATOM 715 C C . GLU A 1 89 ? -1.056 26.624 12.964 1.00 15.28 88 GLU A C 1
ATOM 716 O O . GLU A 1 89 ? -0.175 27.366 13.440 1.00 16.65 88 GLU A O 1
ATOM 722 N N . LYS A 1 90 ? -0.867 25.809 11.919 1.00 16.28 89 LYS A N 1
ATOM 723 C CA . LYS A 1 90 ? 0.353 25.816 11.141 1.00 14.23 89 LYS A CA 1
ATOM 724 C C . LYS A 1 90 ? 0.181 26.591 9.824 1.00 13.75 89 LYS A C 1
ATOM 725 O O . LYS A 1 90 ? -0.931 26.684 9.321 1.00 14.61 89 LYS A O 1
ATOM 731 N N . PRO A 1 91 ? 1.297 27.089 9.256 1.00 11.75 90 PRO A N 1
ATOM 732 C CA . PRO A 1 91 ? 1.222 27.619 7.904 1.00 10.75 90 PRO A CA 1
ATOM 733 C C . PRO A 1 91 ? 0.809 26.527 6.923 1.00 10.31 90 PRO A C 1
ATOM 734 O O . PRO A 1 91 ? 0.989 25.334 7.183 1.00 11.74 90 PRO A O 1
ATOM 738 N N . GLU A 1 92 ? 0.289 26.933 5.773 1.00 11.38 91 GLU A N 1
ATOM 739 C CA . GLU A 1 92 ? 0.106 25.989 4.683 1.00 11.13 91 GLU A CA 1
ATOM 740 C C . GLU A 1 92 ? 1.443 25.377 4.321 1.00 9.95 91 GLU A C 1
ATOM 741 O O . GLU A 1 92 ? 2.498 26.020 4.403 1.00 9.97 91 GLU A O 1
ATOM 747 N N . ILE A 1 93 ? 1.394 24.124 3.874 1.00 10.10 92 ILE A N 1
ATOM 748 C CA . ILE A 1 93 ? 2.622 23.389 3.596 1.00 8.50 92 ILE A CA 1
ATOM 749 C C . ILE A 1 93 ? 3.461 24.059 2.521 1.00 8.34 92 ILE A C 1
ATOM 750 O O . ILE A 1 93 ? 4.680 24.137 2.652 1.00 9.50 92 ILE A O 1
ATOM 755 N N . ASN A 1 94 ? 2.874 24.593 1.473 1.00 9.48 93 ASN A N 1
ATOM 756 C CA . ASN A 1 94 ? 3.714 25.217 0.462 1.00 8.62 93 ASN A CA 1
ATOM 757 C C . ASN A 1 94 ? 4.392 26.482 0.979 1.00 8.67 93 ASN A C 1
ATOM 758 O O . ASN A 1 94 ? 5.473 26.843 0.507 1.00 10.57 93 ASN A O 1
ATOM 763 N N . ASP A 1 95 ? 3.767 27.164 1.931 1.00 8.47 94 ASP A N 1
ATOM 764 C CA . ASP A 1 95 ? 4.433 28.308 2.556 1.00 9.34 94 ASP A CA 1
ATOM 765 C C . ASP A 1 95 ? 5.634 27.799 3.378 1.00 10.09 94 ASP A C 1
ATOM 766 O O . ASP A 1 95 ? 6.715 28.378 3.329 1.00 10.81 94 ASP A O 1
ATOM 771 N N 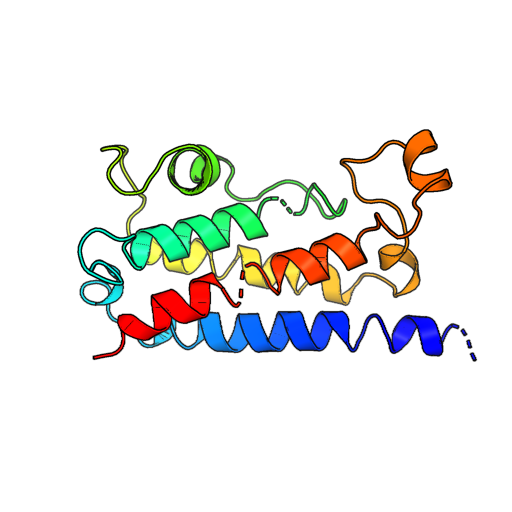. LEU A 1 96 ? 5.472 26.715 4.145 1.00 7.79 95 LEU A N 1
ATOM 772 C CA . LEU A 1 96 ? 6.588 26.134 4.861 1.00 9.15 95 LEU A CA 1
ATOM 773 C C . LEU A 1 96 ? 7.711 25.731 3.912 1.00 9.32 95 LEU A C 1
ATOM 774 O O . LEU A 1 96 ? 8.894 25.886 4.217 1.00 10.01 95 LEU A O 1
ATOM 779 N N . ARG A 1 97 ? 7.398 25.124 2.764 1.00 8.94 96 ARG A N 1
ATOM 780 C CA . ARG A 1 97 ? 8.409 24.743 1.825 1.00 9.98 96 ARG A CA 1
ATOM 781 C C . ARG A 1 97 ? 9.238 25.961 1.398 1.00 8.43 96 ARG A C 1
ATOM 782 O O . ARG A 1 97 ? 10.452 25.887 1.218 1.00 9.69 96 ARG A O 1
ATOM 790 N N . LEU A 1 98 ? 8.556 27.075 1.143 1.00 8.83 97 LEU A N 1
ATOM 791 C CA . LEU A 1 98 ? 9.243 28.321 0.776 1.00 10.52 97 LEU A CA 1
ATOM 792 C C . LEU A 1 98 ? 10.078 28.870 1.912 1.00 10.30 97 LEU A C 1
ATOM 793 O O . LEU A 1 98 ? 11.200 29.281 1.709 1.00 10.51 97 LEU A O 1
ATOM 798 N N . TYR A 1 99 ? 9.549 28.912 3.132 1.00 9.03 98 TYR A N 1
ATOM 799 C CA . TYR A 1 99 ? 10.320 29.401 4.272 1.00 9.02 98 TYR A CA 1
ATOM 800 C C . TYR A 1 99 ? 11.589 28.590 4.440 1.00 7.97 98 TYR A C 1
ATOM 801 O O . TYR A 1 99 ? 12.676 29.165 4.703 1.00 8.62 98 TYR A O 1
ATOM 810 N N . TRP A 1 100 ? 11.466 27.276 4.360 1.00 8.89 99 TRP A N 1
ATOM 811 C CA . TRP A 1 100 ? 12.647 26.410 4.404 1.00 9.04 99 TRP A CA 1
ATOM 812 C C . TRP A 1 100 ? 13.715 26.818 3.380 1.00 8.73 99 TRP A C 1
ATOM 813 O O . TRP A 1 100 ? 14.900 27.026 3.701 1.00 9.38 99 TRP A O 1
ATOM 824 N N A SER A 1 101 ? 13.255 26.994 2.155 0.50 8.30 100 SER A N 1
ATOM 825 N N B SER A 1 101 ? 13.322 26.956 2.123 0.50 9.54 100 SER A N 1
ATOM 826 C CA A SER A 1 101 ? 14.130 27.317 1.033 0.50 6.85 100 SER A CA 1
ATOM 827 C CA B SER A 1 101 ? 14.305 27.309 1.083 0.50 8.27 100 SER A CA 1
ATOM 828 C C A SER A 1 101 ? 14.810 28.665 1.201 0.50 7.31 100 SER A C 1
ATOM 829 C C B SER A 1 101 ? 14.902 28.689 1.339 0.50 8.41 100 SER A C 1
ATOM 830 O O A SER A 1 101 ? 15.975 28.810 0.861 0.50 8.86 100 SER A O 1
ATOM 831 O O B SER A 1 101 ? 16.104 28.893 1.222 0.50 9.02 100 SER A O 1
ATOM 836 N N . LEU A 1 102 ? 14.079 29.642 1.726 1.00 8.11 101 LEU A N 1
ATOM 837 C CA . LEU A 1 102 ? 14.612 30.995 1.887 1.00 8.01 101 LEU A CA 1
ATOM 838 C C . LEU A 1 102 ? 15.574 31.100 3.074 1.00 8.93 101 LEU A C 1
ATOM 839 O O . LEU A 1 102 ? 16.584 31.774 3.001 1.00 9.23 101 LEU A O 1
ATOM 844 N N . VAL A 1 103 ? 15.248 30.413 4.163 1.00 8.74 102 VAL A N 1
ATOM 845 C CA . VAL A 1 103 ? 16.182 30.323 5.311 1.00 8.42 102 VAL A CA 1
ATOM 846 C C . VAL A 1 103 ? 17.453 29.631 4.880 1.00 8.58 102 VAL A C 1
ATOM 847 O O . VAL A 1 103 ? 18.545 30.128 5.163 1.00 9.64 102 VAL A O 1
ATOM 851 N N . GLN A 1 104 ? 17.360 28.479 4.217 1.00 8.83 103 GLN A N 1
ATOM 852 C CA . GLN A 1 104 ? 18.558 27.751 3.760 1.00 8.72 103 GLN A CA 1
ATOM 853 C C . GLN A 1 104 ? 19.414 28.622 2.850 1.00 10.21 103 GLN A C 1
ATOM 854 O O . GLN A 1 104 ? 20.659 28.650 2.945 1.00 9.43 103 GLN A O 1
ATOM 860 N N . GLU A 1 105 ? 18.778 29.326 1.940 1.00 8.66 104 GLU A N 1
ATOM 861 C CA . GLU A 1 105 ? 19.491 30.185 0.968 1.00 9.43 104 GLU A CA 1
ATOM 862 C C . GLU A 1 105 ? 20.133 31.369 1.648 1.00 9.29 104 GLU A C 1
ATOM 863 O O . GLU A 1 105 ? 21.279 31.738 1.291 1.00 10.18 104 GLU A O 1
ATOM 869 N N . ARG A 1 106 ? 19.478 31.951 2.662 1.00 8.83 105 ARG A N 1
ATOM 870 C CA . ARG A 1 106 ? 20.076 33.069 3.386 1.00 10.01 105 ARG A CA 1
ATOM 871 C C . ARG A 1 106 ? 21.306 32.604 4.142 1.00 8.37 105 ARG A C 1
ATOM 872 O O . ARG A 1 106 ? 22.320 33.260 4.132 1.00 9.86 105 ARG A O 1
ATOM 880 N N . LEU A 1 107 ? 21.172 31.477 4.793 1.00 9.26 106 LEU A N 1
ATOM 881 C CA . LEU A 1 107 ? 22.319 30.898 5.502 1.00 9.19 106 LEU A CA 1
ATOM 882 C C . LEU A 1 107 ? 23.452 30.618 4.529 1.00 8.37 106 LEU A C 1
ATOM 883 O O . LEU A 1 107 ? 24.588 30.988 4.831 1.00 9.43 106 LEU A O 1
ATOM 888 N N . ALA A 1 108 ? 23.173 30.007 3.389 1.00 8.67 107 ALA A N 1
ATOM 889 C CA . ALA A 1 108 ? 24.234 29.731 2.401 1.00 9.23 107 ALA A CA 1
ATOM 890 C C . ALA A 1 108 ? 24.912 31.035 1.997 1.0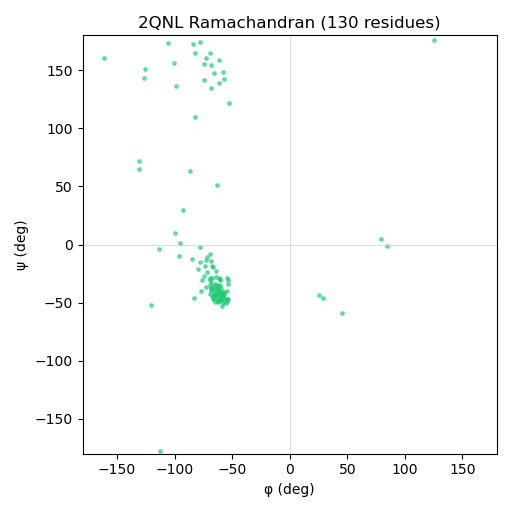0 9.73 107 ALA A C 1
ATOM 891 O O . ALA A 1 108 ? 26.143 31.108 1.972 1.00 10.58 107 ALA A O 1
ATOM 893 N N A ASN A 1 109 ? 24.107 32.053 1.667 0.50 9.46 108 ASN A N 1
ATOM 894 N N B ASN A 1 109 ? 24.129 32.052 1.672 0.50 8.97 108 ASN A N 1
ATOM 895 C CA A ASN A 1 109 ? 24.649 33.363 1.279 0.50 9.71 108 ASN A CA 1
ATOM 896 C CA B ASN A 1 109 ? 24.724 33.310 1.224 0.50 8.87 108 ASN A CA 1
ATOM 897 C C A ASN A 1 109 ? 25.622 33.855 2.321 0.50 9.59 108 ASN A C 1
ATOM 898 C C B ASN A 1 109 ? 25.574 33.984 2.299 0.50 9.40 108 ASN A C 1
ATOM 899 O O A ASN A 1 109 ? 26.766 34.181 2.030 0.50 10.04 108 ASN A O 1
ATOM 900 O O B ASN A 1 109 ? 26.590 34.611 1.988 0.50 9.88 108 ASN A O 1
ATOM 909 N N . GLN A 1 110 ? 25.147 33.889 3.556 1.00 9.79 109 GLN A N 1
ATOM 910 C CA . GLN A 1 110 ? 25.915 34.444 4.670 1.00 10.39 109 GLN A CA 1
ATOM 911 C C . GLN A 1 110 ? 27.167 33.603 4.941 1.00 10.43 109 GLN A C 1
ATOM 912 O O . GLN A 1 110 ? 28.254 34.142 5.175 1.00 11.17 109 GLN A O 1
ATOM 918 N N . PHE A 1 111 ? 27.017 32.306 4.987 1.00 9.15 110 PHE A N 1
ATOM 919 C CA . PHE A 1 111 ? 28.170 31.401 5.216 1.00 9.50 110 PHE A CA 1
ATOM 920 C C . PHE A 1 111 ? 29.228 31.625 4.136 1.00 13.08 110 PHE A C 1
ATOM 921 O O . PHE A 1 111 ? 30.433 31.636 4.440 1.00 14.97 110 PHE A O 1
ATOM 929 N N . ASN A 1 112 ? 28.805 31.741 2.895 1.00 11.82 111 ASN A N 1
ATOM 930 C CA . ASN A 1 112 ? 29.752 31.831 1.780 1.00 12.66 111 ASN A CA 1
ATOM 931 C C . ASN A 1 112 ? 30.541 33.139 1.838 1.00 15.31 111 ASN A C 1
ATOM 932 O O . ASN A 1 112 ? 31.611 33.216 1.210 1.00 15.97 111 ASN A O 1
ATOM 937 N N . GLN A 1 113 ? 30.073 34.145 2.572 1.00 12.06 112 GLN A N 1
ATOM 938 C CA . GLN A 1 113 ? 30.831 35.402 2.758 1.00 14.92 112 GLN A CA 1
ATOM 939 C C . GLN A 1 113 ? 31.677 35.532 4.006 1.00 18.25 112 GLN A C 1
ATOM 940 O O . GLN A 1 113 ? 32.468 36.490 4.134 1.00 22.95 112 GLN A O 1
ATOM 946 N N . LEU A 1 114 ? 31.534 34.622 4.941 1.00 12.37 113 LEU A N 1
ATOM 947 C CA . LEU A 1 114 ? 32.331 34.615 6.184 1.00 13.21 113 LEU A CA 1
ATOM 948 C C . LEU A 1 114 ? 33.714 34.076 5.926 1.00 17.89 113 LEU A C 1
ATOM 949 O O . LEU A 1 114 ? 33.877 33.060 5.247 1.00 16.05 113 LEU A O 1
ATOM 954 N N A GLN A 1 115 ? 34.700 34.685 6.560 0.50 19.37 114 GLN A N 1
ATOM 955 N N B GLN A 1 115 ? 34.733 34.762 6.441 0.50 20.73 114 GLN A N 1
ATOM 956 C CA A GLN A 1 115 ? 36.029 34.143 6.458 0.50 20.17 114 GLN A CA 1
ATOM 957 C CA B GLN A 1 115 ? 36.103 34.250 6.347 0.50 23.26 114 GLN A CA 1
ATOM 958 C C A GLN A 1 115 ? 36.274 33.130 7.513 0.50 20.48 114 GLN A C 1
ATOM 959 C C B GLN A 1 115 ? 36.290 33.204 7.426 0.50 22.69 114 GLN A C 1
ATOM 960 O O A GLN A 1 115 ? 35.668 33.150 8.609 0.50 12.44 114 GLN A O 1
ATOM 961 O O B GLN A 1 115 ? 35.657 33.304 8.485 0.50 21.29 114 GLN A O 1
ATOM 972 N N . PRO A 1 116 ? 37.142 32.187 7.177 1.00 25.47 115 PRO A N 1
ATOM 973 C CA . PRO A 1 116 ? 37.379 31.106 8.071 1.00 25.35 115 PRO A CA 1
ATOM 974 C C . PRO A 1 116 ? 37.600 31.566 9.473 1.00 21.34 115 PRO A C 1
ATOM 975 O O . PRO A 1 116 ? 36.992 31.018 10.364 1.00 22.52 115 PRO A O 1
ATOM 979 N N . ALA A 1 117 ? 38.369 32.639 9.668 1.00 21.17 116 ALA A N 1
ATOM 980 C CA . ALA A 1 117 ? 38.601 33.161 10.951 1.00 19.59 116 ALA A CA 1
ATOM 981 C C . ALA A 1 117 ? 37.335 33.504 11.759 1.00 20.19 116 ALA A C 1
ATOM 982 O O . ALA A 1 117 ? 37.304 33.252 12.942 1.00 20.25 116 ALA A O 1
ATOM 984 N N . ASP A 1 118 ? 36.292 34.069 11.122 1.00 15.32 117 ASP A N 1
ATOM 985 C CA . ASP A 1 118 ? 35.079 34.537 11.771 1.00 15.26 117 ASP A CA 1
ATOM 986 C C . ASP A 1 118 ? 34.368 33.357 12.465 1.00 13.08 117 ASP A C 1
ATOM 987 O O . ASP A 1 118 ? 33.680 33.522 13.488 1.00 14.12 117 ASP A O 1
ATOM 992 N N . TRP A 1 119 ? 34.554 32.157 11.908 1.00 11.60 118 TRP A N 1
ATOM 993 C CA . TRP A 1 119 ? 33.936 30.964 12.482 1.00 9.42 118 TRP A CA 1
ATOM 994 C C . TRP A 1 119 ? 34.499 30.585 13.872 1.00 9.79 118 TRP A C 1
ATOM 995 O O . TRP A 1 119 ? 33.859 29.863 14.620 1.00 10.24 118 TRP A O 1
ATOM 1006 N N . PHE A 1 120 ? 35.696 31.097 14.194 1.00 10.09 119 PHE A N 1
ATOM 1007 C CA . PHE A 1 120 ? 36.360 30.787 15.427 1.00 10.75 119 PHE A CA 1
ATOM 1008 C C . PHE A 1 120 ? 36.108 31.802 16.521 1.00 9.71 119 PHE A C 1
ATOM 1009 O O . PHE A 1 120 ? 36.587 31.649 17.633 1.00 12.53 119 PHE A O 1
ATOM 1017 N N . ASN A 1 121 ? 35.295 32.805 16.188 1.00 10.05 120 ASN A N 1
ATOM 1018 C CA . ASN A 1 121 ? 34.843 33.762 17.199 1.00 10.86 120 ASN A CA 1
ATOM 1019 C C . ASN A 1 121 ? 33.662 33.165 17.950 1.00 11.08 120 ASN A C 1
ATOM 1020 O O . ASN A 1 121 ? 33.023 32.197 17.500 1.00 10.94 120 ASN A O 1
ATOM 1025 N N . LYS A 1 122 ? 33.328 33.756 19.099 1.00 11.49 121 LYS A N 1
ATOM 1026 C CA . LYS A 1 122 ? 32.265 33.227 19.906 1.00 9.61 121 LYS A CA 1
ATOM 1027 C C . LYS A 1 122 ? 30.905 33.417 19.216 1.00 9.63 121 LYS A C 1
ATOM 1028 O O . LYS A 1 122 ? 30.722 34.329 18.409 1.00 12.08 121 LYS A O 1
ATOM 1034 N N . HIS A 1 123 ? 29.943 32.565 19.555 1.00 11.59 122 HIS A N 1
ATOM 1035 C CA . HIS A 1 123 ? 28.560 32.768 19.139 1.00 11.19 122 HIS A CA 1
ATOM 1036 C C . HIS A 1 123 ? 27.866 33.716 20.121 1.00 12.83 122 HIS A C 1
ATOM 1037 O O . HIS A 1 123 ? 28.415 34.094 21.181 1.00 13.62 122 HIS A O 1
ATOM 1044 N N . ALA A 1 124 ? 26.645 34.121 19.784 1.00 12.65 123 ALA A N 1
ATOM 1045 C CA . ALA A 1 124 ? 25.975 35.197 20.537 1.00 13.44 123 ALA A CA 1
ATOM 1046 C C . ALA A 1 124 ? 25.487 34.806 21.909 1.00 15.68 123 ALA A C 1
ATOM 1047 O O . ALA A 1 124 ? 25.111 35.697 22.692 1.00 17.11 123 ALA A O 1
ATOM 1049 N N . ALA A 1 125 ? 25.458 33.516 22.201 1.00 12.81 124 ALA A N 1
ATOM 1050 C CA . ALA A 1 125 ? 24.859 33.012 23.448 1.00 14.89 124 ALA A CA 1
ATOM 1051 C C . ALA A 1 125 ? 25.890 32.689 24.532 1.00 17.54 124 ALA A C 1
ATOM 1052 O O . ALA A 1 125 ? 25.542 32.133 25.565 1.00 21.02 124 ALA A O 1
ATOM 1054 N N . ILE A 1 126 ? 27.140 33.068 24.334 1.00 16.00 125 ILE A N 1
ATOM 1055 C CA . ILE A 1 126 ? 28.165 32.875 25.366 1.00 16.43 125 ILE A CA 1
ATOM 1056 C C . ILE A 1 126 ? 28.854 34.216 25.628 1.00 15.33 125 ILE A C 1
ATOM 1057 O O . ILE A 1 126 ? 29.025 35.041 24.723 1.00 14.38 125 ILE A O 1
ATOM 1062 N N . SER A 1 127 ? 29.206 34.481 26.912 1.00 19.27 126 SER A N 1
ATOM 1063 C CA . SER A 1 127 ? 29.907 35.715 27.260 1.00 18.27 126 SER A CA 1
ATOM 1064 C C . SER A 1 127 ? 31.360 35.668 26.832 1.00 16.40 126 SER A C 1
ATOM 1065 O O . SER A 1 127 ? 31.906 34.572 26.685 1.00 17.45 126 SER A O 1
ATOM 1068 N N . ARG A 1 128 ? 31.956 36.843 26.628 1.00 20.23 127 ARG A N 1
ATOM 1069 C CA . ARG A 1 128 ? 33.386 36.947 26.347 1.00 19.72 127 ARG A CA 1
ATOM 1070 C C . ARG A 1 128 ? 34.159 36.241 27.457 1.00 21.32 127 ARG A C 1
ATOM 1071 O O . ARG A 1 128 ? 35.081 35.419 27.208 1.00 19.68 127 ARG A O 1
ATOM 1074 N N . GLU A 1 129 ? 33.773 36.549 28.701 1.00 21.87 128 GLU A N 1
ATOM 1075 C CA . GLU A 1 129 ? 34.380 35.916 29.853 1.00 22.22 128 GLU A CA 1
ATOM 1076 C C . GLU A 1 129 ? 34.344 34.397 29.775 1.00 19.79 128 GLU A C 1
ATOM 1077 O O . GLU A 1 129 ? 35.374 33.779 29.977 1.00 22.95 128 GLU A O 1
ATOM 1079 N N . ASP A 1 130 ? 33.203 33.782 29.428 1.00 18.69 129 ASP A N 1
ATOM 1080 C CA . ASP A 1 130 ? 33.112 32.294 29.397 1.00 17.05 129 ASP A CA 1
ATOM 1081 C C . ASP A 1 130 ? 33.807 31.679 28.166 1.00 19.03 129 ASP A C 1
ATOM 1082 O O . ASP A 1 130 ? 34.250 30.510 28.159 1.00 19.70 129 ASP A O 1
ATOM 1087 N N . PHE A 1 131 ? 33.796 32.451 27.093 1.00 18.69 130 PHE A N 1
ATOM 1088 C CA . PHE A 1 131 ? 34.460 32.024 25.864 1.00 16.88 130 PHE A CA 1
ATOM 1089 C C . PHE A 1 131 ? 35.994 31.872 26.080 1.00 14.82 130 PHE A C 1
ATOM 1090 O O . PHE A 1 131 ? 36.614 31.007 25.485 1.00 14.14 130 PHE A O 1
ATOM 1098 N N . LEU A 1 132 ? 36.580 32.715 26.902 1.00 15.36 131 LEU A N 1
ATOM 1099 C CA . LEU A 1 132 ? 38.031 32.568 27.249 1.00 15.44 131 LEU A CA 1
ATOM 1100 C C . LEU A 1 132 ? 38.362 31.190 27.845 1.00 17.49 131 LEU A C 1
ATOM 1101 O O . LEU A 1 132 ? 39.398 30.583 27.530 1.00 17.18 131 LEU A O 1
ATOM 1106 N N . LYS A 1 133 ? 37.505 30.679 28.703 1.00 12.86 132 LYS A N 1
ATOM 1107 C CA . LYS A 1 133 ? 37.729 29.342 29.272 1.00 15.21 132 LYS A CA 1
ATOM 1108 C C . LYS A 1 133 ? 37.491 28.232 28.304 1.00 16.33 132 LYS A C 1
ATOM 1109 O O . LYS A 1 133 ? 38.179 27.222 28.277 1.00 16.22 132 LYS A O 1
ATOM 1114 N N . GLU A 1 134 ? 36.480 28.424 27.441 1.00 13.89 133 GLU A N 1
ATOM 1115 C CA . GLU A 1 134 ? 36.052 27.409 26.508 1.00 13.50 133 GLU A CA 1
ATOM 1116 C C . GLU A 1 134 ? 35.934 27.991 25.089 1.00 13.90 133 GLU A C 1
ATOM 1117 O O . GLU A 1 134 ? 34.805 28.182 24.575 1.00 13.58 133 GLU A O 1
ATOM 1123 N N . PRO A 1 135 ? 37.059 28.283 24.454 1.00 11.53 134 PRO A N 1
ATOM 1124 C CA . PRO A 1 135 ? 37.038 28.873 23.114 1.00 11.71 134 PRO A CA 1
ATOM 1125 C C . PRO A 1 135 ? 36.555 27.964 21.991 1.00 13.65 134 PRO A C 1
ATOM 1126 O O . PRO A 1 135 ? 36.421 28.401 20.837 1.00 12.70 134 PRO A O 1
ATOM 1130 N N . HIS A 1 136 ? 36.360 26.701 22.298 1.00 13.32 135 HIS A N 1
ATOM 1131 C CA . HIS A 1 136 ? 35.727 25.767 21.380 1.00 14.57 135 HIS A CA 1
ATOM 1132 C C . HIS A 1 136 ? 34.226 26.076 21.282 1.00 15.02 135 HIS A C 1
ATOM 1133 O O . HIS A 1 136 ? 33.593 25.572 20.361 1.00 16.94 135 HIS A O 1
ATOM 1140 N N . ARG A 1 137 ? 33.685 26.928 22.151 1.00 13.77 136 ARG A N 1
ATOM 1141 C CA . ARG A 1 137 ? 32.239 27.310 22.115 1.00 13.98 136 ARG A CA 1
ATOM 1142 C C . ARG A 1 137 ? 32.043 28.469 21.157 1.00 11.03 136 ARG A C 1
ATOM 1143 O O . ARG A 1 137 ? 31.696 29.607 21.507 1.00 13.85 136 ARG A O 1
ATOM 1151 N N . ASN A 1 138 ? 32.356 28.139 19.895 1.00 12.45 137 ASN A N 1
ATOM 1152 C CA . ASN A 1 138 ? 32.459 29.140 18.848 1.00 10.67 137 ASN A CA 1
ATOM 1153 C C . ASN A 1 138 ? 31.357 28.984 17.789 1.00 9.88 137 ASN A C 1
ATOM 1154 O O . ASN A 1 138 ? 30.475 28.131 17.862 1.00 9.95 137 ASN A O 1
ATOM 1159 N N . LYS A 1 139 ? 31.391 29.815 16.760 1.00 9.68 138 LYS A N 1
ATOM 1160 C CA . LYS A 1 139 ? 30.378 29.701 15.708 1.00 9.78 138 LYS A CA 1
ATOM 1161 C C . LYS A 1 139 ? 30.408 28.383 14.951 1.00 8.89 138 LYS A C 1
ATOM 1162 O O . LYS A 1 139 ? 29.352 27.804 14.651 1.00 8.94 138 LYS A O 1
ATOM 1168 N N . LEU A 1 140 ? 31.610 27.857 14.730 1.00 8.96 139 LEU A N 1
ATOM 1169 C CA . LEU A 1 140 ? 31.749 26.545 14.048 1.00 9.93 139 LEU A CA 1
ATOM 1170 C C . LEU A 1 140 ? 31.088 25.458 14.883 1.00 9.46 139 LEU A C 1
ATOM 1171 O O . LEU A 1 140 ? 30.486 24.536 14.315 1.00 10.51 139 LEU A O 1
ATOM 1176 N N . SER A 1 141 ? 31.154 25.528 16.200 1.00 9.70 140 SER A N 1
ATOM 1177 C CA . SER A 1 141 ? 30.564 24.479 17.053 1.00 10.00 140 SER A CA 1
ATOM 1178 C C . SER A 1 141 ? 29.053 24.478 16.858 1.00 10.16 140 SER A C 1
ATOM 1179 O O . SER A 1 141 ? 28.429 23.418 16.885 1.00 10.96 140 SER A O 1
ATOM 1182 N N . VAL A 1 142 ? 28.431 25.632 16.619 1.00 9.00 141 VAL A N 1
ATOM 1183 C CA . VAL A 1 142 ? 27.006 25.688 16.322 1.00 8.27 141 VAL A CA 1
ATOM 1184 C C . VAL A 1 142 ? 26.724 25.012 14.999 1.00 9.75 141 VAL A C 1
ATOM 1185 O O . VAL A 1 142 ? 25.763 24.239 14.872 1.00 9.66 141 VAL A O 1
ATOM 1189 N N . LEU A 1 143 ? 27.498 25.323 13.979 1.00 8.50 142 LEU A N 1
ATOM 1190 C CA . LEU A 1 143 ? 27.320 24.673 12.672 1.00 8.89 142 LEU A CA 1
ATOM 1191 C C . LEU A 1 143 ? 27.384 23.160 12.806 1.00 9.87 142 LEU A C 1
ATOM 1192 O O . LEU A 1 143 ? 26.510 22.472 12.246 1.00 9.64 142 LEU A O 1
ATOM 1197 N N . ILE A 1 144 ? 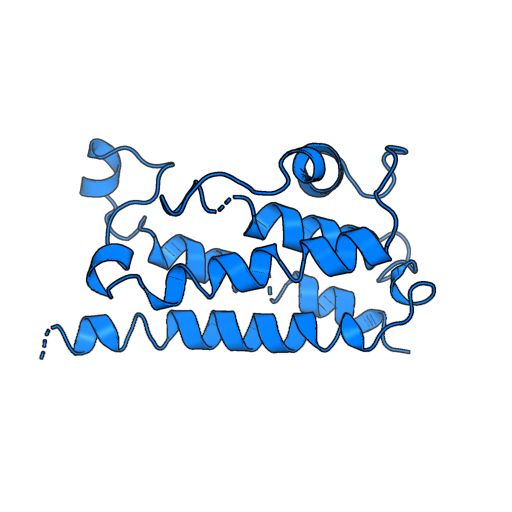28.398 22.678 13.504 1.00 9.60 143 ILE A N 1
ATOM 1198 C CA . ILE A 1 144 ? 28.576 21.234 13.689 1.00 10.35 143 ILE A CA 1
ATOM 1199 C C . ILE A 1 144 ? 27.373 20.624 14.421 1.00 9.33 143 ILE A C 1
ATOM 1200 O O . ILE A 1 144 ? 26.780 19.610 14.005 1.00 11.68 143 ILE A O 1
ATOM 1205 N N . ASN A 1 145 ? 26.959 21.244 15.490 1.00 8.92 144 ASN A N 1
ATOM 1206 C CA . ASN A 1 145 ? 25.856 20.758 16.280 1.00 9.14 144 ASN A CA 1
ATOM 1207 C C . ASN A 1 145 ? 24.575 20.707 15.467 1.00 9.00 144 ASN A C 1
ATOM 1208 O O . ASN A 1 145 ? 23.820 19.718 15.489 1.00 11.03 144 ASN A O 1
ATOM 1213 N N . ARG A 1 146 ? 24.272 21.773 14.740 1.00 8.76 145 ARG A N 1
ATOM 1214 C CA . ARG A 1 146 ? 23.029 21.796 13.989 1.00 9.33 145 ARG A CA 1
ATOM 1215 C C . ARG A 1 146 ? 23.060 20.860 12.779 1.00 8.99 145 ARG A C 1
ATOM 1216 O O . ARG A 1 146 ? 22.011 20.401 12.340 1.00 9.57 145 ARG A O 1
ATOM 1224 N N . THR A 1 147 ? 24.253 20.537 12.270 1.00 8.41 146 THR A N 1
ATOM 1225 C CA . THR A 1 147 ? 24.367 19.557 11.225 1.00 8.01 146 THR A CA 1
ATOM 1226 C C . THR A 1 147 ? 23.931 18.192 11.771 1.00 8.29 146 THR A C 1
ATOM 1227 O O . THR A 1 147 ? 23.156 17.466 11.099 1.00 8.61 146 THR A O 1
ATOM 1231 N N A ASN A 1 148 ? 24.331 17.840 12.983 0.50 9.28 147 ASN A N 1
ATOM 1232 N N B ASN A 1 148 ? 24.411 17.853 12.962 0.50 9.38 147 ASN A N 1
ATOM 1233 C CA A ASN A 1 148 ? 23.898 16.557 13.565 0.50 8.21 147 ASN A CA 1
ATOM 1234 C CA B ASN A 1 148 ? 24.013 16.618 13.626 0.50 8.23 147 ASN A CA 1
ATOM 1235 C C A ASN A 1 148 ? 22.431 16.540 13.942 0.50 8.97 147 ASN A C 1
ATOM 1236 C C B ASN A 1 148 ? 22.494 16.588 13.838 0.50 7.40 147 ASN A C 1
ATOM 1237 O O A ASN A 1 148 ? 21.769 15.494 13.921 0.50 7.88 147 ASN A O 1
ATOM 1238 O O B ASN A 1 148 ? 21.853 15.570 13.564 0.50 8.99 147 ASN A O 1
ATOM 1247 N N . HIS A 1 149 ? 21.928 17.686 14.365 1.00 8.09 148 HIS A N 1
ATOM 1248 C CA . HIS A 1 149 ? 20.465 17.833 14.595 1.00 8.57 148 HIS A CA 1
ATOM 1249 C C . HIS A 1 149 ? 19.686 17.547 13.295 1.00 7.41 148 HIS A C 1
ATOM 1250 O O . HIS A 1 149 ? 18.645 16.850 13.321 1.00 9.00 148 HIS A O 1
ATOM 1265 N N . ALA A 1 151 ? 20.739 15.786 10.634 1.00 7.55 150 ALA A N 1
ATOM 1266 C CA . ALA A 1 151 ? 20.924 14.361 10.302 1.00 7.26 150 ALA A CA 1
ATOM 1267 C C . ALA A 1 151 ? 19.921 13.490 11.106 1.00 7.10 150 ALA A C 1
ATOM 1268 O O . ALA A 1 151 ? 19.284 12.576 10.585 1.00 8.01 150 ALA A O 1
ATOM 1270 N N . TYR A 1 152 ? 19.817 13.783 12.392 1.00 7.84 151 TYR A N 1
ATOM 1271 C CA . TYR A 1 152 ? 18.910 13.077 13.306 1.00 6.20 151 TYR A CA 1
ATOM 1272 C C . TYR A 1 152 ? 17.478 13.106 12.795 1.00 7.73 151 TYR A C 1
ATOM 1273 O O . TYR A 1 152 ? 16.774 12.084 12.696 1.00 9.33 151 TYR A O 1
ATOM 1282 N N . HIS A 1 153 ? 16.983 14.286 12.433 1.00 7.53 152 HIS A N 1
ATOM 1283 C CA . HIS A 1 153 ? 15.642 14.403 11.935 1.00 8.91 152 HIS A CA 1
ATOM 1284 C C . HIS A 1 153 ? 15.497 13.877 10.502 1.00 9.89 152 HIS A C 1
ATOM 1285 O O . HIS A 1 153 ? 14.390 13.423 10.125 1.00 9.14 152 HIS A O 1
ATOM 1292 N N . LEU A 1 154 ? 16.564 13.918 9.724 1.00 9.28 153 LEU A N 1
ATOM 1293 C CA . LEU A 1 154 ? 16.542 13.360 8.363 1.00 8.59 153 LEU A CA 1
ATOM 1294 C C . LEU A 1 154 ? 16.298 11.841 8.424 1.00 8.64 153 LEU A C 1
ATOM 1295 O O . LEU A 1 154 ? 15.574 11.253 7.609 1.00 9.40 153 LEU A O 1
ATOM 1300 N N . GLY A 1 155 ? 16.840 11.180 9.430 1.00 8.26 154 GLY A N 1
ATOM 1301 C CA . GLY A 1 155 ? 16.586 9.763 9.633 1.00 8.57 154 GLY A CA 1
ATOM 1302 C C . GLY A 1 155 ? 15.123 9.448 9.867 1.00 7.62 154 GLY A C 1
ATOM 1303 O O . GLY A 1 155 ? 14.663 8.362 9.527 1.00 8.43 154 GLY A O 1
ATOM 1304 N N . GLN A 1 156 ? 14.409 10.391 10.455 1.00 8.68 155 GLN A N 1
ATOM 1305 C CA . GLN A 1 156 ? 12.985 10.214 10.718 1.00 6.93 155 GLN A CA 1
ATOM 1306 C C . GLN A 1 156 ? 12.163 10.554 9.466 1.00 10.05 155 GLN A C 1
ATOM 1307 O O . GLN A 1 156 ? 11.243 9.839 9.109 1.00 9.28 155 GLN A O 1
ATOM 1313 N N . LEU A 1 157 ? 12.490 11.684 8.833 1.00 9.47 156 LEU A N 1
ATOM 1314 C CA . LEU A 1 157 ? 11.857 12.064 7.540 1.00 9.15 156 LEU A CA 1
ATOM 1315 C C . LEU A 1 157 ? 11.973 10.943 6.508 1.00 8.56 156 LEU A C 1
ATOM 1316 O O . LEU A 1 157 ? 11.080 10.754 5.690 1.00 9.77 156 LEU A O 1
ATOM 1321 N N . ALA A 1 158 ? 13.064 10.188 6.541 1.00 8.29 157 ALA A N 1
ATOM 1322 C CA . ALA A 1 158 ? 13.306 9.059 5.608 1.00 9.35 157 ALA A CA 1
ATOM 1323 C C . ALA A 1 158 ? 12.171 8.065 5.600 1.00 9.76 157 ALA A C 1
ATOM 1324 O O . ALA A 1 158 ? 11.895 7.412 4.547 1.00 12.14 157 ALA A O 1
ATOM 1326 N N . TYR A 1 159 ? 11.490 7.913 6.730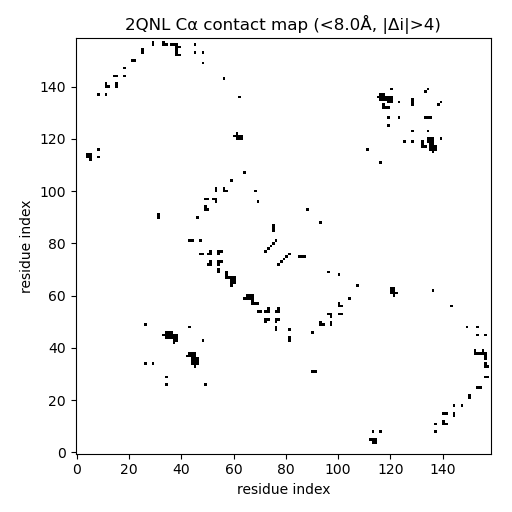 1.00 7.92 158 TYR A N 1
ATOM 1327 C CA . TYR A 1 159 ? 10.407 6.931 6.857 1.00 8.98 158 TYR A CA 1
ATOM 1328 C C . TYR A 1 159 ? 9.093 7.391 6.200 1.00 11.70 158 TYR A C 1
ATOM 1329 O O . TYR A 1 159 ? 8.147 6.582 6.116 1.00 12.12 158 TYR A O 1
ATOM 1338 N N . LEU A 1 160 ? 9.069 8.604 5.657 1.00 9.98 159 LEU A N 1
ATOM 1339 C CA . LEU A 1 160 ? 7.908 9.089 4.882 1.00 10.41 159 LEU A CA 1
ATOM 1340 C C . LEU A 1 160 ? 7.960 8.656 3.423 1.00 14.56 159 LEU A C 1
ATOM 1341 O O . LEU A 1 160 ? 6.969 8.828 2.686 1.00 15.05 159 LEU A O 1
ATOM 1346 N N . LYS A 1 161 ? 9.099 8.158 2.969 1.00 13.38 160 LYS A N 1
ATOM 1347 C CA . LYS A 1 161 ? 9.257 7.679 1.606 1.00 21.75 160 LYS A CA 1
ATOM 1348 C C . LYS A 1 161 ? 8.723 6.271 1.564 1.00 23.58 160 LYS A C 1
ATOM 1349 O O . LYS A 1 161 ? 9.326 5.370 2.118 1.00 27.90 160 LYS A O 1
ATOM 1353 N N . LYS A 1 162 ? 7.583 6.101 0.900 1.00 30.88 161 LYS A N 1
ATOM 1354 C CA . LYS A 1 162 ? 6.916 4.821 0.833 1.00 34.99 161 LYS A CA 1
ATOM 1355 C C . LYS A 1 162 ? 7.143 4.253 -0.568 1.00 40.36 161 LYS A C 1
ATOM 1356 O O . LYS A 1 162 ? 7.160 5.003 -1.558 1.00 43.23 161 LYS A O 1
#

Secondary structure (DSSP, 8-state):
--HHHHHHHHHHHHHHHHHHHHHHHHHHHS-HHHHHSBSSTTS-BHHHHHHHHHHHHH--TTTTS---S-TTHHIIIIIS-GGG-PPPPPHHHHHHHHHHHHHHHHHHHHHS-GGGGGSBPTTS-HHHHHH-TTSBHHHHHHHHHH--HHHHHHGGG--

B-factor: mean 16.94, std 9.83, range [5.69, 73.09]

Solvent-accessible surface area: 8921 Å² total

Sequence (159 aa):
GHTQEALFFVRRLALDAWNTQSSRTDKLLIQSLSNEEALAVETAPGRNSGTYLLGHLTAVHDALPLLEELGDTTLYPQLAPVFIQNPDKSGLEKPEINDLRLYWSSLVQERLANNQFNQLQQPADWFNKHAAISREDFLKEPHRNKLSVLINRTNNHAYHLGQLAYLKK

CATH classification: 1.20.120.450